Protein AF-A0A7Z6ZTA2-F1 (afdb_monomer)

Foldseek 3Di:
DVVVCVVVVVLVVLVVVLVVCQVVQQDWDWDDPVVDIDTDGPSVVSVVVSVVVVVVVVVVVVVVVVVVVVVVVVVVVVVVVVPPPPVVVVVPDD

InterPro domains:
  IPR010445 Lipopolysaccharide assembly protein A domain [PF06305] (25-83)

Solvent-accessible surface area (backbone atoms only — not comparable to full-atom values): 5434 Å² total; per-residue (Å²): 112,70,72,56,47,71,61,45,50,60,55,51,52,51,51,52,50,51,51,50,48,27,70,74,38,78,51,68,42,79,44,74,68,92,84,51,75,46,77,39,43,47,35,58,55,53,51,50,53,51,50,52,53,48,51,53,51,49,52,52,52,52,52,49,52,52,50,52,53,53,50,53,54,53,53,52,56,52,53,63,69,65,54,71,66,64,63,59,66,65,73,72,66,132

Secondary structure (DSSP, 8-state):
-HHHHHHHHHHHHHHHHHHHHHHH---EEEEE-SS-EEEEEHHHHHHHHHHHHHHHHHHHHHHHHHHHHHHHHHHHHHHHHHTHHHHHTTSS--

pLDDT: mean 87.48, std 13.33, range [50.5, 97.38]

Mean predicted aligned error: 9.0 Å

Nearest PDB structures (foldseek):
  1fxk-assembly1_B  TM=5.630E-01  e=3.157E+00  Methanothermobacter thermautotrophicus
  2zqm-assembly1_A  TM=5.647E-01  e=5.834E+00  Thermococcus sp. JCM 11816

Sequence (94 aa):
MLRFVFVILPVVVLFLLAIAFGALNKNVVAVDFIIVQTELPLAVLTALFLVLGFLIGAAGLVSRNWWLRRENRKLKKQLTKAQPNTTSAAAERP

Structure (mmCIF, N/CA/C/O backbone):
data_AF-A0A7Z6ZTA2-F1
#
_entry.id   AF-A0A7Z6ZTA2-F1
#
loop_
_atom_site.group_PDB
_atom_site.id
_atom_site.type_symbol
_atom_site.label_atom_id
_atom_site.label_alt_id
_atom_site.label_comp_id
_atom_site.label_asym_id
_atom_site.label_entity_id
_atom_site.label_seq_id
_atom_site.pdbx_PDB_ins_code
_atom_site.Cartn_x
_atom_site.Cartn_y
_atom_site.Cartn_z
_atom_site.occupancy
_atom_site.B_iso_or_equiv
_atom_site.auth_seq_id
_atom_site.auth_comp_id
_atom_site.auth_asym_id
_atom_site.auth_atom_id
_atom_site.pdbx_PDB_model_num
ATOM 1 N N . MET A 1 1 ? -17.360 -13.642 7.357 1.00 61.69 1 MET A N 1
ATOM 2 C CA . MET A 1 1 ? -16.486 -13.989 6.212 1.00 61.69 1 MET A CA 1
ATOM 3 C C . MET A 1 1 ? -16.762 -13.104 5.000 1.00 61.69 1 MET A C 1
ATOM 5 O O . MET A 1 1 ? -15.829 -12.493 4.505 1.00 61.69 1 MET A O 1
ATOM 9 N N . LEU A 1 2 ? -18.026 -12.908 4.603 1.00 74.94 2 LEU A N 1
ATOM 10 C CA . LEU A 1 2 ? -18.394 -12.085 3.438 1.00 74.94 2 LEU A CA 1
ATOM 11 C C . LEU A 1 2 ? -17.850 -10.635 3.464 1.00 74.94 2 LEU A C 1
ATOM 13 O O . LEU A 1 2 ? -17.387 -10.124 2.454 1.00 74.94 2 LEU A O 1
ATOM 17 N N . ARG A 1 3 ? -17.799 -9.998 4.643 1.00 75.00 3 ARG A N 1
ATOM 18 C CA . ARG A 1 3 ? -17.230 -8.643 4.819 1.00 75.00 3 ARG A CA 1
ATOM 19 C C . ARG A 1 3 ? -15.741 -8.546 4.461 1.00 75.00 3 ARG A C 1
ATOM 21 O O . ARG A 1 3 ? -15.301 -7.512 3.988 1.00 75.00 3 ARG A O 1
ATOM 28 N N . PHE A 1 4 ? -14.978 -9.612 4.698 1.00 76.88 4 PHE A N 1
ATOM 29 C CA . PHE A 1 4 ? -13.548 -9.665 4.384 1.00 76.88 4 PHE A CA 1
ATOM 30 C C . PHE A 1 4 ? -13.330 -9.804 2.876 1.00 76.88 4 PHE A C 1
ATOM 32 O O . PHE A 1 4 ? -12.478 -9.125 2.312 1.00 76.88 4 PHE A O 1
ATOM 39 N N . VAL A 1 5 ? -14.177 -10.604 2.218 1.00 87.56 5 VAL A N 1
ATOM 40 C CA . VAL A 1 5 ? -14.191 -10.754 0.758 1.00 87.56 5 VAL A CA 1
ATOM 41 C C . VAL A 1 5 ? -14.444 -9.407 0.084 1.00 87.56 5 VAL A C 1
ATOM 43 O O . VAL A 1 5 ? -13.674 -9.028 -0.784 1.00 87.56 5 VAL A O 1
ATOM 46 N N . PHE A 1 6 ? -15.431 -8.627 0.533 1.00 88.62 6 PHE A N 1
ATOM 47 C CA . PHE A 1 6 ? -15.713 -7.309 -0.055 1.00 88.62 6 PHE A CA 1
ATOM 48 C C . PHE A 1 6 ? -14.581 -6.282 0.092 1.00 88.62 6 PHE A C 1
ATOM 50 O O . PHE A 1 6 ? -14.517 -5.342 -0.693 1.00 88.62 6 PHE A O 1
ATOM 57 N N . VAL A 1 7 ? -13.689 -6.451 1.069 1.00 85.25 7 VAL A N 1
ATOM 58 C CA . VAL A 1 7 ? -12.537 -5.557 1.259 1.00 85.25 7 VAL A CA 1
ATOM 59 C C . VAL A 1 7 ? -11.325 -6.032 0.460 1.00 85.25 7 VAL A C 1
ATOM 61 O O . VAL A 1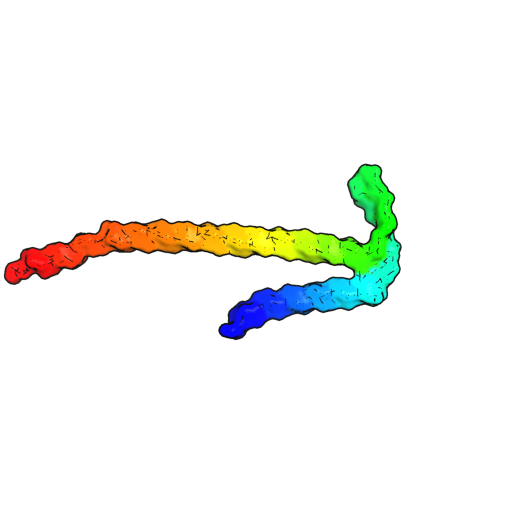 7 ? -10.627 -5.217 -0.130 1.00 85.25 7 VAL A O 1
ATOM 64 N N . ILE A 1 8 ? -11.071 -7.340 0.411 1.00 88.25 8 ILE A N 1
ATOM 65 C CA . ILE A 1 8 ? -9.867 -7.890 -0.232 1.00 88.25 8 ILE A CA 1
ATOM 66 C C . ILE A 1 8 ? -10.047 -8.133 -1.719 1.00 88.25 8 ILE A C 1
ATOM 68 O O . ILE A 1 8 ? -9.108 -7.914 -2.476 1.00 88.25 8 ILE A O 1
ATOM 72 N N . LEU A 1 9 ? -11.237 -8.544 -2.153 1.00 93.19 9 LEU A N 1
ATOM 73 C CA . LEU A 1 9 ? -11.533 -8.775 -3.562 1.00 93.19 9 LEU A CA 1
ATOM 74 C C . LEU A 1 9 ? -11.155 -7.575 -4.448 1.00 93.19 9 LEU A C 1
ATOM 76 O O . LEU A 1 9 ? -10.412 -7.792 -5.402 1.00 93.19 9 LEU A O 1
ATOM 80 N N . PRO A 1 10 ? -11.560 -6.321 -4.151 1.00 91.50 10 PRO A N 1
ATOM 81 C CA . PRO A 1 10 ? -11.157 -5.186 -4.977 1.00 91.50 10 PRO A CA 1
ATOM 82 C C . PRO A 1 10 ? -9.642 -4.957 -4.968 1.00 91.50 10 PRO A C 1
ATOM 84 O O . PRO A 1 10 ? -9.089 -4.616 -6.006 1.00 91.50 10 PRO A O 1
ATOM 87 N N . VAL A 1 11 ? -8.949 -5.196 -3.848 1.00 91.25 11 VAL A N 1
ATOM 88 C CA . VAL A 1 11 ? -7.481 -5.067 -3.770 1.00 91.25 11 VAL A CA 1
ATOM 89 C C . VAL A 1 11 ? -6.790 -6.108 -4.653 1.00 91.25 11 VAL A C 1
ATOM 91 O O . VAL A 1 11 ? -5.865 -5.773 -5.390 1.00 91.25 11 VAL A O 1
ATOM 94 N N . VAL A 1 12 ? -7.256 -7.358 -4.617 1.00 93.94 12 VAL A N 1
ATOM 95 C CA . VAL A 1 12 ? -6.729 -8.441 -5.458 1.00 93.94 12 VAL A CA 1
ATOM 96 C C . VAL A 1 12 ? -6.986 -8.147 -6.933 1.00 93.94 12 VAL A C 1
ATOM 98 O O . VAL A 1 12 ? -6.066 -8.252 -7.739 1.00 93.94 12 VAL A O 1
ATOM 101 N N . VAL A 1 13 ? -8.202 -7.726 -7.290 1.00 95.94 13 VAL A N 1
ATOM 102 C CA . VAL A 1 13 ? -8.546 -7.341 -8.667 1.00 95.94 13 VAL A CA 1
ATOM 103 C C . VAL A 1 13 ? -7.655 -6.195 -9.147 1.00 95.94 13 VAL A C 1
ATOM 105 O O . VAL A 1 13 ? -7.106 -6.279 -10.240 1.00 95.94 13 VAL A O 1
ATOM 108 N N . LEU A 1 14 ? -7.443 -5.166 -8.322 1.00 94.50 14 LEU A N 1
ATOM 109 C CA . LEU A 1 14 ? -6.555 -4.046 -8.641 1.00 94.50 14 LEU A CA 1
ATOM 110 C C . LEU A 1 14 ? -5.118 -4.522 -8.925 1.00 94.50 14 LEU A C 1
ATOM 112 O O . LEU A 1 14 ? -4.495 -4.075 -9.886 1.00 94.50 14 LEU A O 1
ATOM 116 N N . PHE A 1 15 ? -4.608 -5.465 -8.127 1.00 94.12 15 PHE A N 1
ATOM 117 C CA . PHE A 1 15 ? -3.283 -6.057 -8.326 1.00 94.12 15 PHE A CA 1
ATOM 118 C C . PHE A 1 15 ? -3.190 -6.867 -9.621 1.00 94.12 15 PHE A C 1
ATOM 120 O O . PHE A 1 15 ? -2.223 -6.725 -10.367 1.00 94.12 15 PHE A O 1
ATOM 127 N N . LEU A 1 16 ? -4.202 -7.687 -9.918 1.00 96.06 16 LEU A N 1
ATOM 128 C CA . LEU A 1 16 ? -4.257 -8.451 -11.166 1.00 96.06 16 LEU A CA 1
ATOM 129 C C . LEU A 1 16 ? -4.295 -7.524 -12.384 1.00 96.06 16 LEU A C 1
ATOM 131 O O . LEU A 1 16 ? -3.584 -7.771 -13.355 1.00 96.06 16 LEU A O 1
ATOM 135 N N . LEU A 1 17 ? -5.066 -6.435 -12.313 1.00 95.81 17 LEU A N 1
ATOM 136 C CA . LEU A 1 17 ? -5.106 -5.421 -13.363 1.00 95.81 17 LEU A CA 1
ATOM 137 C C . LEU A 1 17 ? -3.750 -4.738 -13.547 1.00 95.81 17 LEU A C 1
ATOM 139 O O . LEU A 1 17 ? -3.322 -4.567 -14.682 1.00 95.81 17 LEU A O 1
ATOM 143 N N . ALA A 1 18 ? -3.047 -4.396 -12.465 1.00 93.50 18 ALA A N 1
ATOM 144 C CA . ALA A 1 18 ? -1.716 -3.798 -12.555 1.00 93.50 18 ALA A CA 1
ATOM 145 C C . ALA A 1 18 ? -0.695 -4.746 -13.209 1.00 93.50 18 ALA A C 1
ATOM 147 O O . ALA A 1 18 ? 0.072 -4.323 -14.076 1.00 93.50 18 ALA A O 1
ATOM 148 N N . ILE A 1 19 ? -0.717 -6.034 -12.845 1.00 93.56 19 ILE A N 1
ATOM 149 C CA . ILE A 1 19 ? 0.151 -7.058 -13.447 1.00 93.56 19 ILE A CA 1
ATOM 150 C C . ILE A 1 19 ? -0.178 -7.231 -14.931 1.00 93.56 19 ILE A C 1
ATOM 152 O O . ILE A 1 19 ? 0.724 -7.192 -15.767 1.00 93.56 19 ILE A O 1
ATOM 156 N N . ALA A 1 20 ? -1.460 -7.388 -15.271 1.00 95.44 20 ALA A N 1
ATOM 157 C CA . ALA A 1 20 ? -1.903 -7.526 -16.654 1.00 95.44 20 ALA A CA 1
ATOM 158 C C . ALA A 1 20 ? -1.530 -6.291 -17.485 1.00 95.44 20 ALA A C 1
ATOM 160 O O . ALA A 1 20 ? -1.011 -6.425 -18.591 1.00 95.44 20 ALA A O 1
ATOM 161 N N . PHE A 1 21 ? -1.720 -5.091 -16.931 1.00 94.69 21 PHE A N 1
ATOM 162 C CA . PHE A 1 21 ? -1.336 -3.839 -17.569 1.00 94.69 21 PHE A CA 1
ATOM 163 C C . PHE A 1 21 ? 0.166 -3.798 -17.863 1.00 94.69 21 PHE A C 1
ATOM 165 O O . PHE A 1 21 ? 0.545 -3.529 -18.999 1.00 94.69 21 PHE A O 1
ATOM 172 N N . GLY A 1 22 ? 1.017 -4.129 -16.888 1.00 92.62 22 GLY A N 1
ATOM 173 C CA . GLY A 1 22 ? 2.467 -4.163 -17.086 1.00 92.62 22 GLY A CA 1
ATOM 174 C C . GLY A 1 22 ? 2.930 -5.241 -18.073 1.00 92.62 22 GLY A C 1
ATOM 175 O O . GLY A 1 22 ? 3.841 -5.002 -18.861 1.00 92.62 22 GLY A O 1
ATOM 176 N N . ALA A 1 23 ? 2.284 -6.410 -18.074 1.00 92.19 23 ALA A N 1
ATOM 177 C CA . ALA A 1 23 ? 2.615 -7.506 -18.984 1.00 92.19 23 ALA A CA 1
ATOM 178 C C . ALA A 1 23 ? 2.234 -7.201 -20.443 1.00 92.19 23 ALA A C 1
ATOM 180 O O . ALA A 1 23 ? 2.983 -7.544 -21.362 1.00 92.19 23 ALA A O 1
ATOM 181 N N . LEU A 1 24 ? 1.082 -6.555 -20.650 1.00 95.06 24 LEU A N 1
ATOM 182 C CA . LEU A 1 24 ? 0.568 -6.193 -21.972 1.00 95.06 24 LEU A CA 1
ATOM 183 C C . LEU A 1 24 ? 1.226 -4.926 -22.533 1.00 95.06 24 LEU A C 1
ATOM 185 O O . LEU A 1 24 ? 1.336 -4.785 -23.748 1.00 95.06 24 LEU A O 1
ATOM 189 N N . ASN A 1 25 ? 1.700 -4.023 -21.671 1.00 93.19 25 ASN A N 1
ATOM 190 C CA . ASN A 1 25 ? 2.277 -2.741 -22.067 1.00 93.19 25 ASN A CA 1
ATOM 191 C C . ASN A 1 25 ? 3.770 -2.678 -21.727 1.00 93.19 25 ASN A C 1
ATOM 193 O O . ASN A 1 25 ? 4.180 -2.056 -20.749 1.00 93.19 25 ASN A O 1
ATOM 197 N N . LYS A 1 26 ? 4.601 -3.271 -22.592 1.00 89.94 26 LYS A N 1
ATOM 198 C CA . LYS A 1 26 ? 6.075 -3.225 -22.489 1.00 89.94 26 LYS A CA 1
ATOM 199 C C . LYS A 1 26 ? 6.687 -1.897 -22.952 1.00 89.94 26 LYS A C 1
ATOM 201 O O . LYS A 1 26 ? 7.899 -1.809 -23.127 1.00 89.94 26 LYS A O 1
ATOM 206 N N . ASN A 1 27 ? 5.856 -0.883 -23.182 1.00 92.44 27 ASN A N 1
ATOM 207 C CA . ASN A 1 27 ? 6.311 0.413 -23.657 1.00 92.44 27 ASN A CA 1
ATOM 208 C C . ASN A 1 27 ? 7.140 1.108 -22.577 1.00 92.44 27 ASN A C 1
ATOM 210 O O . ASN A 1 27 ? 6.774 1.128 -21.396 1.00 92.44 27 ASN A O 1
ATOM 214 N N . VAL A 1 28 ? 8.247 1.690 -23.018 1.00 93.69 28 VAL A N 1
ATOM 215 C CA . VAL A 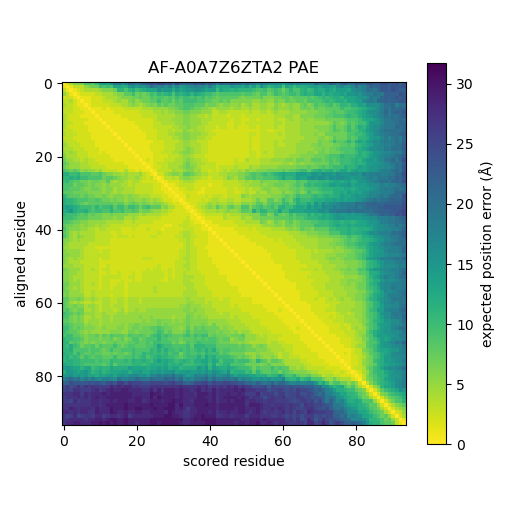1 28 ? 9.082 2.572 -22.214 1.00 93.69 28 VAL A CA 1
ATOM 216 C C . VAL A 1 28 ? 8.622 3.999 -22.482 1.00 93.69 28 VAL A C 1
ATOM 218 O O . VAL A 1 28 ? 8.356 4.365 -23.625 1.00 93.69 28 VAL A O 1
ATOM 221 N N . VAL A 1 29 ? 8.462 4.780 -21.420 1.00 93.12 29 VAL A N 1
ATOM 222 C CA . VAL A 1 29 ? 8.077 6.189 -21.491 1.00 93.12 29 VAL A CA 1
ATOM 223 C C . VAL A 1 29 ? 9.108 7.032 -20.759 1.00 93.12 29 VAL A C 1
ATOM 225 O O . VAL A 1 29 ? 9.577 6.667 -19.680 1.00 93.12 29 VAL A O 1
ATOM 228 N N . ALA A 1 30 ? 9.455 8.174 -21.344 1.00 94.31 30 ALA A N 1
ATOM 229 C CA . ALA A 1 30 ? 10.284 9.161 -20.679 1.00 94.31 30 ALA A CA 1
ATOM 230 C C . ALA A 1 30 ? 9.443 9.901 -19.630 1.00 94.31 30 ALA A C 1
ATOM 232 O O . ALA A 1 30 ? 8.419 10.505 -19.950 1.00 94.31 30 ALA A O 1
ATOM 233 N N . VAL A 1 31 ? 9.876 9.840 -18.374 1.00 93.81 31 VAL A N 1
ATOM 234 C CA . VAL A 1 31 ? 9.248 10.527 -17.246 1.00 93.81 31 VAL A CA 1
ATOM 235 C C . VAL A 1 31 ? 10.174 11.649 -16.799 1.00 93.81 31 VAL A C 1
ATOM 237 O O . VAL A 1 31 ? 11.341 11.408 -16.489 1.00 93.81 31 VAL A O 1
ATOM 240 N N . ASP A 1 32 ? 9.649 12.869 -16.776 1.00 93.81 32 ASP A N 1
ATOM 241 C CA . ASP A 1 32 ? 10.350 14.049 -16.277 1.00 93.81 32 ASP A CA 1
ATOM 242 C C . ASP A 1 32 ? 10.016 14.258 -14.791 1.00 93.81 32 ASP A C 1
ATOM 244 O O . ASP A 1 32 ? 8.869 14.519 -14.422 1.00 93.81 32 ASP A O 1
ATOM 248 N N . PHE A 1 33 ? 11.019 14.106 -13.927 1.00 91.75 33 PHE A N 1
ATOM 249 C CA . PHE A 1 33 ? 10.923 14.318 -12.482 1.00 91.75 33 PHE A CA 1
ATOM 250 C C . PHE A 1 33 ? 11.345 15.738 -12.072 1.00 91.75 33 PHE A C 1
ATOM 252 O O . PHE A 1 33 ? 11.842 15.932 -10.961 1.00 91.75 33 PHE A O 1
ATOM 259 N N . ILE A 1 34 ? 11.165 16.734 -12.950 1.00 93.69 34 ILE A N 1
ATOM 260 C CA . ILE A 1 34 ? 11.499 18.162 -12.776 1.00 93.69 34 ILE A CA 1
ATOM 261 C C . ILE A 1 34 ? 13.012 18.429 -12.798 1.00 93.69 34 ILE A C 1
ATOM 263 O O . ILE A 1 34 ? 13.461 19.411 -13.381 1.00 93.69 34 ILE A O 1
ATOM 267 N N . ILE A 1 35 ? 13.805 17.572 -12.153 1.00 93.62 35 ILE A N 1
ATOM 268 C CA . ILE A 1 35 ? 15.266 17.698 -12.039 1.00 93.62 35 ILE A CA 1
ATOM 269 C C . ILE A 1 35 ? 15.977 16.686 -12.946 1.00 93.62 35 ILE A C 1
ATOM 271 O O . ILE A 1 35 ? 17.086 16.938 -13.411 1.00 93.62 35 ILE A O 1
ATOM 275 N N . VAL A 1 36 ? 15.354 15.530 -13.193 1.00 92.94 36 VAL A N 1
ATOM 276 C CA . VAL A 1 36 ? 15.934 14.442 -13.985 1.00 92.94 36 VAL A CA 1
ATOM 277 C C . VAL A 1 36 ? 14.878 13.810 -14.880 1.00 92.94 36 VAL A C 1
ATOM 279 O O . VAL A 1 36 ? 13.753 13.565 -14.447 1.00 92.94 36 VAL A O 1
ATOM 282 N N . GLN A 1 37 ? 15.255 13.512 -16.119 1.00 93.38 37 GLN A N 1
ATOM 283 C CA . GLN A 1 37 ? 14.432 12.751 -17.048 1.00 93.38 37 GLN A CA 1
ATOM 284 C C . GLN A 1 37 ? 14.928 11.306 -17.078 1.00 93.38 37 GLN A C 1
ATOM 286 O O . GLN A 1 37 ? 16.129 11.051 -17.170 1.00 93.38 37 GLN A O 1
ATOM 291 N N . THR A 1 38 ? 14.023 10.340 -16.950 1.00 93.50 38 THR A N 1
ATOM 292 C CA . THR A 1 38 ? 14.377 8.915 -16.945 1.00 93.50 38 THR A CA 1
ATOM 293 C C . THR A 1 38 ? 13.388 8.116 -17.769 1.00 93.50 38 THR A C 1
ATOM 295 O O . THR A 1 38 ? 12.178 8.318 -17.686 1.00 93.50 38 THR A O 1
ATOM 298 N N . GLU A 1 39 ? 13.907 7.184 -18.555 1.00 95.12 39 GLU A N 1
ATOM 299 C CA . GLU A 1 39 ? 13.091 6.255 -19.322 1.00 95.12 39 GLU A CA 1
ATOM 300 C C . GLU A 1 39 ? 12.702 5.064 -18.454 1.00 95.12 39 GLU A C 1
ATOM 302 O O . GLU A 1 39 ? 13.552 4.298 -17.998 1.00 95.12 39 GLU A O 1
ATOM 307 N N . LEU A 1 40 ? 11.403 4.925 -18.197 1.00 93.88 40 LEU A N 1
ATOM 308 C CA . LEU A 1 40 ? 10.867 3.877 -17.342 1.00 93.88 40 LEU A CA 1
ATOM 309 C C . LEU A 1 40 ? 9.815 3.058 -18.091 1.00 93.88 40 LEU A C 1
ATOM 311 O O . LEU A 1 40 ? 8.977 3.620 -18.802 1.00 93.88 40 LEU A O 1
ATOM 315 N N . PRO A 1 41 ? 9.794 1.726 -17.913 1.00 94.31 41 PRO A N 1
ATOM 316 C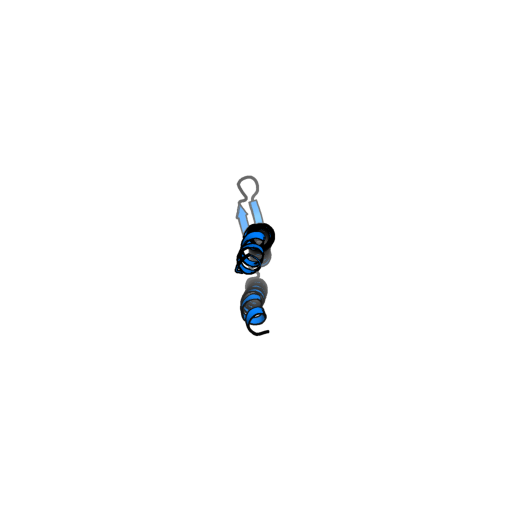 CA . PRO A 1 41 ? 8.678 0.917 -18.372 1.00 94.31 41 PRO A CA 1
ATOM 317 C C . PRO A 1 41 ? 7.384 1.364 -17.692 1.00 94.31 41 PRO A C 1
ATOM 319 O O . PRO A 1 41 ? 7.366 1.585 -16.476 1.00 94.31 41 PRO A O 1
ATOM 322 N N . LEU A 1 42 ? 6.279 1.397 -18.441 1.00 93.25 42 LEU A N 1
ATOM 323 C CA . LEU A 1 42 ? 4.956 1.689 -17.876 1.00 93.25 42 LEU A CA 1
ATOM 324 C C . LEU A 1 42 ? 4.639 0.797 -16.669 1.00 93.25 42 LEU A C 1
ATOM 326 O O . LEU A 1 42 ? 4.120 1.282 -15.670 1.00 93.25 42 LEU A O 1
ATOM 330 N N . ALA A 1 43 ? 5.043 -0.476 -16.718 1.00 93.12 43 ALA A N 1
ATOM 331 C CA . ALA A 1 43 ? 4.897 -1.421 -15.614 1.00 93.12 43 ALA A CA 1
ATOM 332 C C . ALA A 1 43 ? 5.513 -0.924 -14.291 1.00 93.12 43 ALA A C 1
ATOM 334 O O . ALA A 1 43 ? 4.905 -1.087 -13.233 1.00 93.12 43 ALA A O 1
ATOM 335 N N . VAL A 1 44 ? 6.697 -0.299 -14.343 1.00 93.50 44 VAL A N 1
ATOM 336 C CA . VAL A 1 44 ? 7.383 0.237 -13.154 1.00 93.50 44 VAL A CA 1
ATOM 337 C C . VAL A 1 44 ? 6.594 1.405 -12.581 1.00 93.50 44 VAL A C 1
ATOM 339 O O . VAL A 1 44 ? 6.369 1.467 -11.374 1.00 93.50 44 VAL A O 1
ATOM 342 N N . LEU A 1 45 ? 6.123 2.300 -13.450 1.00 93.94 45 LEU A N 1
ATOM 343 C CA . LEU A 1 45 ? 5.348 3.463 -13.039 1.00 93.94 45 LEU A CA 1
ATOM 344 C C . LEU A 1 45 ? 4.010 3.042 -12.413 1.00 93.94 45 LEU A C 1
ATOM 346 O O . LEU A 1 45 ? 3.655 3.503 -11.329 1.00 93.94 45 LEU A O 1
ATOM 350 N N . THR A 1 46 ? 3.302 2.101 -13.043 1.00 94.19 46 THR A N 1
ATOM 351 C CA . THR A 1 46 ? 2.057 1.531 -12.514 1.00 94.19 46 THR A CA 1
ATOM 352 C C . THR A 1 46 ? 2.276 0.874 -11.156 1.00 94.19 46 THR A C 1
ATOM 354 O O . THR A 1 46 ? 1.512 1.138 -10.230 1.00 94.19 46 THR A O 1
ATOM 357 N N . ALA A 1 47 ? 3.327 0.062 -11.002 1.00 94.06 47 ALA A N 1
ATOM 358 C CA . ALA A 1 47 ? 3.649 -0.577 -9.729 1.00 94.06 47 ALA A CA 1
ATOM 359 C C . ALA A 1 47 ? 3.965 0.454 -8.634 1.00 94.06 47 ALA A C 1
ATOM 361 O O . ALA A 1 47 ? 3.469 0.327 -7.514 1.00 94.06 47 ALA A O 1
ATOM 362 N N . LEU A 1 48 ? 4.730 1.500 -8.958 1.00 95.00 48 LEU A N 1
ATOM 363 C CA . LEU A 1 48 ? 5.088 2.560 -8.017 1.00 95.00 48 LEU A CA 1
ATOM 364 C C . LEU A 1 48 ? 3.845 3.279 -7.476 1.00 95.00 48 LEU A C 1
ATOM 366 O O . LEU A 1 48 ? 3.673 3.392 -6.261 1.00 95.00 48 LEU A O 1
ATOM 370 N N . PHE A 1 49 ? 2.949 3.720 -8.363 1.00 94.44 49 PHE A N 1
ATOM 371 C CA . PHE A 1 49 ? 1.713 4.392 -7.959 1.00 94.44 49 PHE A CA 1
ATOM 372 C C . PHE A 1 49 ? 0.747 3.462 -7.222 1.00 94.44 49 PHE A C 1
ATOM 374 O O . PHE A 1 49 ? 0.105 3.892 -6.264 1.00 94.44 49 PHE A O 1
ATOM 381 N N . LEU A 1 50 ? 0.674 2.187 -7.614 1.00 95.25 50 LEU A N 1
ATOM 382 C CA . LEU A 1 50 ? -0.126 1.181 -6.917 1.00 95.25 50 LEU A CA 1
ATOM 383 C C . LEU A 1 50 ? 0.344 1.012 -5.467 1.00 95.25 50 LEU A C 1
ATOM 385 O O . LEU A 1 50 ? -0.468 1.056 -4.543 1.00 95.25 50 LEU A O 1
ATOM 389 N N . VAL A 1 51 ? 1.655 0.852 -5.263 1.00 95.75 51 VAL A N 1
ATOM 390 C CA . VAL A 1 51 ? 2.255 0.701 -3.932 1.00 95.75 51 VAL A CA 1
ATOM 391 C C . VAL A 1 51 ? 2.055 1.967 -3.104 1.00 95.75 51 VAL A C 1
ATOM 393 O O . VAL A 1 51 ? 1.623 1.870 -1.959 1.00 95.75 51 VAL A O 1
ATOM 396 N N . LEU A 1 52 ? 2.292 3.153 -3.672 1.00 97.38 52 LEU A N 1
ATOM 397 C CA . LEU A 1 52 ? 2.051 4.425 -2.983 1.00 97.38 52 LEU A CA 1
ATOM 398 C C . LEU A 1 52 ? 0.589 4.572 -2.549 1.00 97.38 52 LEU A C 1
ATOM 400 O O . LEU A 1 52 ? 0.317 4.848 -1.380 1.00 97.38 52 LEU A O 1
ATOM 404 N N . GLY A 1 53 ? -0.357 4.332 -3.459 1.00 95.31 53 GLY A N 1
ATOM 405 C CA . GLY A 1 53 ? -1.785 4.380 -3.153 1.00 95.31 53 GLY A CA 1
ATOM 406 C C . GLY A 1 53 ? -2.181 3.370 -2.074 1.00 95.31 53 GLY A C 1
ATOM 407 O O . GLY A 1 53 ? -2.913 3.711 -1.142 1.00 95.31 53 GLY A O 1
ATOM 408 N N . PHE A 1 54 ? -1.644 2.149 -2.144 1.00 94.31 54 PHE A N 1
ATOM 409 C CA . PHE A 1 54 ? -1.868 1.120 -1.132 1.00 94.31 54 PHE A CA 1
ATOM 410 C C . PHE A 1 54 ? -1.326 1.533 0.240 1.00 94.31 54 PHE A C 1
ATOM 412 O O . PHE A 1 54 ? -2.036 1.397 1.235 1.00 94.31 54 PHE A O 1
ATOM 419 N N . LEU A 1 55 ? -0.107 2.078 0.309 1.00 97.06 55 LEU A N 1
ATOM 420 C CA . LEU A 1 55 ? 0.496 2.551 1.557 1.00 97.06 55 LEU A CA 1
ATOM 421 C C . LEU A 1 55 ? -0.326 3.677 2.190 1.00 97.06 55 LEU A C 1
ATOM 423 O O . LEU A 1 55 ? -0.597 3.630 3.390 1.00 97.06 55 LEU A O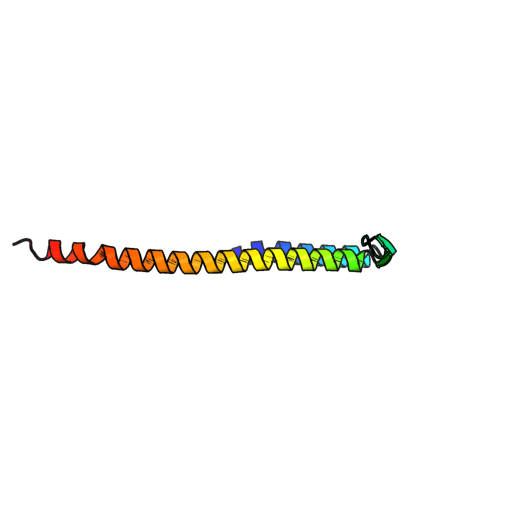 1
ATOM 427 N N . ILE A 1 56 ? -0.779 4.647 1.392 1.00 97.12 56 ILE A N 1
ATOM 428 C CA . ILE A 1 56 ? -1.639 5.743 1.859 1.00 97.12 56 ILE A CA 1
ATOM 429 C C . ILE A 1 56 ? -2.966 5.188 2.397 1.00 97.12 56 ILE A C 1
ATOM 431 O O . ILE A 1 56 ? -3.384 5.530 3.507 1.00 97.12 56 ILE A O 1
ATOM 435 N N . GLY A 1 57 ? -3.612 4.287 1.651 1.00 94.00 57 GLY A N 1
ATOM 436 C CA . GLY A 1 57 ? -4.861 3.652 2.073 1.00 94.00 57 GLY A CA 1
ATOM 437 C C . GLY A 1 57 ? -4.705 2.830 3.357 1.00 94.00 57 GLY A C 1
ATOM 438 O O . GLY A 1 57 ? -5.508 2.959 4.287 1.00 94.00 57 GLY A O 1
ATOM 439 N N . ALA A 1 58 ? -3.640 2.032 3.451 1.00 93.25 58 ALA A N 1
ATOM 440 C CA . ALA A 1 58 ? -3.317 1.234 4.628 1.00 93.25 58 ALA A CA 1
ATOM 441 C C . ALA A 1 58 ? -3.043 2.122 5.852 1.00 93.25 58 ALA A C 1
ATOM 443 O O . ALA A 1 58 ? -3.599 1.875 6.926 1.00 93.25 58 ALA A O 1
ATOM 444 N N . ALA A 1 59 ? -2.262 3.194 5.692 1.00 96.81 59 ALA A N 1
ATOM 445 C CA . ALA A 1 59 ? -1.995 4.163 6.751 1.00 96.81 59 ALA A CA 1
ATOM 446 C C . ALA A 1 59 ? -3.287 4.828 7.257 1.00 96.81 59 ALA A C 1
ATOM 448 O O . ALA A 1 59 ? -3.491 4.944 8.471 1.00 96.81 59 ALA A O 1
ATOM 449 N N . GLY A 1 60 ? -4.199 5.195 6.350 1.00 96.19 60 GLY A N 1
ATOM 450 C CA . GLY A 1 60 ? -5.519 5.723 6.699 1.00 96.19 60 GLY A CA 1
ATOM 451 C C . GLY A 1 60 ? -6.356 4.725 7.506 1.00 96.19 60 GLY A C 1
ATOM 452 O O . GLY A 1 60 ? -6.909 5.072 8.555 1.00 96.19 60 GLY A O 1
ATOM 453 N N . LEU A 1 61 ? -6.394 3.460 7.074 1.00 93.19 61 LEU A N 1
ATOM 454 C CA . LEU A 1 61 ? -7.135 2.398 7.756 1.00 93.19 61 LEU A CA 1
ATOM 455 C C . LEU A 1 61 ? -6.577 2.115 9.159 1.00 93.19 61 LEU A C 1
ATOM 457 O O . LEU A 1 61 ? -7.348 1.978 10.115 1.00 93.19 61 LEU A O 1
ATOM 461 N N . VAL A 1 62 ? -5.252 2.045 9.304 1.00 95.19 62 VAL A N 1
ATOM 462 C CA . VAL A 1 62 ? -4.581 1.844 10.598 1.00 95.19 62 VAL A CA 1
ATOM 463 C C . VAL A 1 62 ? -4.869 3.014 11.536 1.00 95.19 62 VAL A C 1
ATOM 465 O O . VAL A 1 62 ? -5.296 2.798 12.673 1.00 95.19 62 VAL A O 1
ATOM 468 N N . SER A 1 63 ? -4.722 4.247 11.050 1.00 96.38 63 SER A N 1
ATOM 469 C CA . SER A 1 63 ? -4.960 5.460 11.839 1.00 96.38 63 SER A CA 1
ATOM 470 C C . SER A 1 63 ? -6.403 5.533 12.341 1.00 96.38 63 SER A C 1
ATOM 472 O O . SER A 1 63 ? -6.643 5.743 13.533 1.00 96.38 63 SER A O 1
ATOM 474 N N . ARG A 1 64 ? -7.382 5.263 11.466 1.00 94.75 64 ARG A N 1
ATOM 475 C CA . ARG A 1 64 ? -8.804 5.250 11.838 1.00 94.75 64 ARG A CA 1
ATOM 476 C C . ARG A 1 64 ? -9.120 4.160 12.857 1.00 94.75 64 ARG A C 1
ATOM 478 O O . ARG A 1 64 ? -9.819 4.424 13.834 1.00 94.75 64 ARG A O 1
ATOM 485 N N . ASN A 1 65 ? -8.596 2.950 12.666 1.00 94.56 65 ASN A N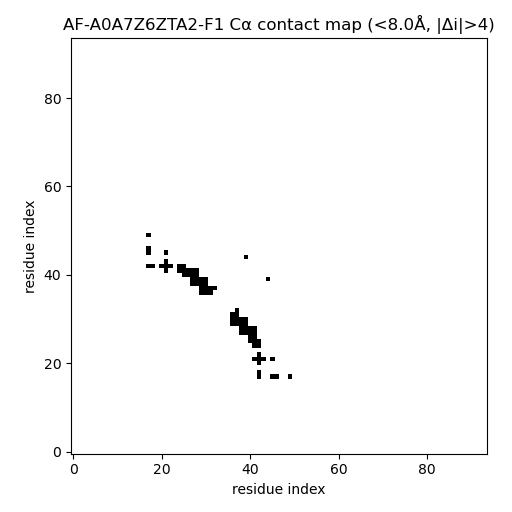 1
ATOM 486 C CA . ASN A 1 65 ? -8.782 1.858 13.621 1.00 94.56 65 ASN A CA 1
ATOM 487 C C . ASN A 1 65 ? -8.178 2.182 14.988 1.00 94.56 65 ASN A C 1
ATOM 489 O O . ASN A 1 65 ? -8.774 1.868 16.022 1.00 94.56 65 ASN A O 1
ATOM 493 N N . TRP A 1 66 ? -7.011 2.827 15.014 1.00 95.44 66 TRP A N 1
ATOM 494 C CA . TRP A 1 66 ? -6.394 3.245 16.265 1.00 95.44 66 TRP A CA 1
ATOM 495 C C . TRP A 1 66 ? -7.239 4.297 16.986 1.00 95.44 66 TRP A C 1
ATOM 497 O O . TRP A 1 66 ? -7.497 4.150 18.184 1.00 95.44 66 TRP A O 1
ATOM 507 N N . TRP A 1 67 ? -7.730 5.304 16.258 1.00 95.44 67 TRP A N 1
ATOM 508 C CA . TRP A 1 67 ? -8.629 6.321 16.802 1.00 95.44 67 TRP A CA 1
ATOM 509 C C . TRP A 1 67 ? -9.892 5.698 17.405 1.00 95.44 67 TRP A C 1
ATOM 511 O O . TRP A 1 67 ? -10.184 5.904 18.583 1.00 95.44 67 TRP A O 1
ATOM 521 N N . LEU A 1 68 ? -10.581 4.842 16.642 1.00 95.50 68 LEU A N 1
ATOM 522 C CA . LEU A 1 68 ? -11.794 4.156 17.091 1.00 95.50 68 LEU A CA 1
ATOM 523 C C . LEU A 1 68 ? -11.552 3.334 18.363 1.00 95.50 68 LEU A C 1
ATOM 525 O O . LEU A 1 68 ? -12.368 3.362 19.281 1.00 95.50 68 LEU A O 1
ATOM 529 N N . ARG A 1 69 ? -10.415 2.634 18.472 1.00 93.94 69 ARG A N 1
ATOM 530 C CA . ARG A 1 69 ? -10.053 1.888 19.691 1.00 93.94 69 ARG A CA 1
ATOM 531 C C . ARG A 1 69 ? -9.855 2.807 20.898 1.00 93.94 69 ARG A C 1
ATOM 533 O O . ARG A 1 69 ? -10.256 2.438 22.004 1.00 93.94 69 A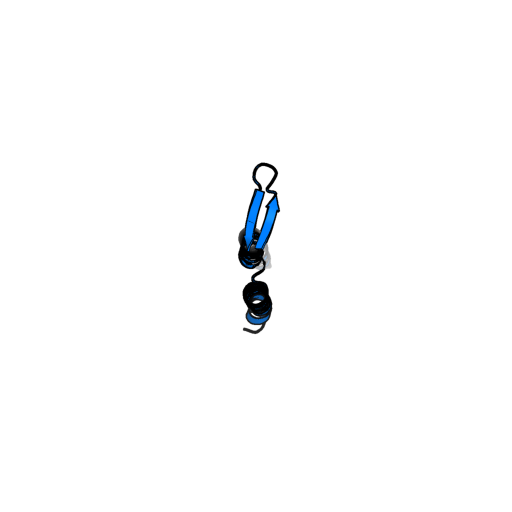RG A O 1
ATOM 540 N N . ARG A 1 70 ? -9.239 3.980 20.714 1.00 94.56 70 ARG A N 1
ATOM 541 C CA . ARG A 1 70 ? -9.056 4.973 21.789 1.00 94.56 70 ARG A CA 1
ATOM 542 C C . ARG A 1 70 ? -10.397 5.535 22.251 1.00 94.56 70 ARG A C 1
ATOM 544 O O . ARG A 1 70 ? -10.654 5.581 23.453 1.00 94.56 70 ARG A O 1
ATOM 551 N N . GLU A 1 71 ? -11.260 5.893 21.310 1.00 94.56 71 GLU A N 1
ATOM 552 C CA . GLU A 1 71 ? -12.585 6.441 21.589 1.00 94.56 71 GLU A CA 1
ATOM 553 C C . GLU A 1 71 ? -13.482 5.421 22.293 1.00 94.56 71 GLU A C 1
ATOM 555 O O . GLU A 1 71 ? -14.061 5.718 23.334 1.00 94.56 71 GLU A O 1
ATOM 560 N N . ASN A 1 72 ? -1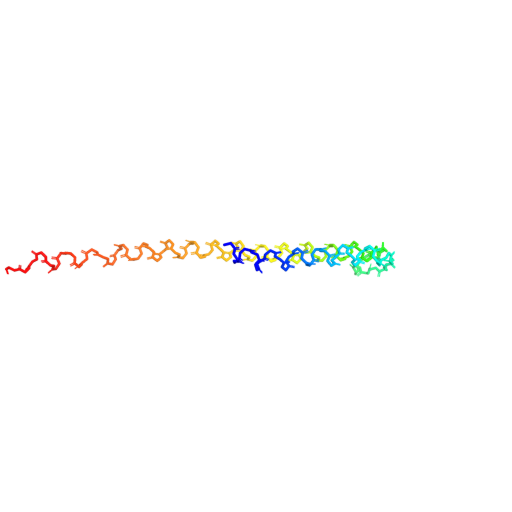3.473 4.167 21.838 1.00 95.56 72 ASN A N 1
ATOM 561 C CA . ASN A 1 72 ? -14.211 3.081 22.480 1.00 95.56 72 ASN A CA 1
ATOM 562 C C . ASN A 1 72 ? -13.749 2.854 23.936 1.00 95.56 72 ASN A C 1
ATOM 564 O O . ASN A 1 72 ? -14.569 2.702 24.840 1.00 95.56 72 ASN A O 1
ATOM 568 N N . ARG A 1 73 ? -12.435 2.921 24.211 1.00 93.00 73 ARG A N 1
ATOM 569 C CA . ARG A 1 73 ? -11.902 2.868 25.588 1.00 93.00 73 ARG A CA 1
ATOM 570 C C . ARG A 1 73 ? -12.352 4.060 26.439 1.00 93.00 73 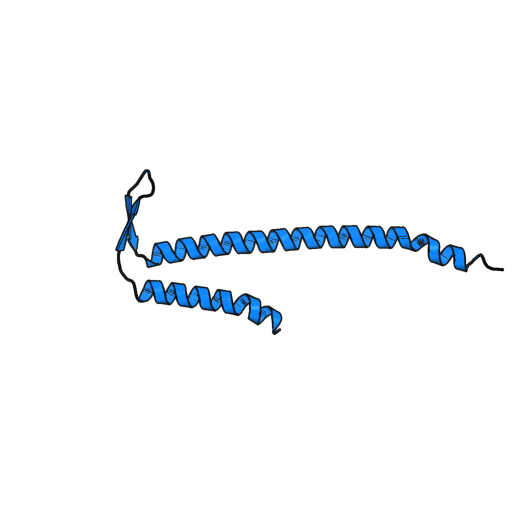ARG A C 1
ATOM 572 O O . ARG A 1 73 ? -12.636 3.875 27.620 1.00 93.00 73 ARG A O 1
ATOM 579 N N . LYS A 1 74 ? -12.407 5.269 25.869 1.00 92.38 74 LYS A N 1
ATOM 580 C CA . LYS A 1 74 ? -12.872 6.479 26.568 1.00 92.38 74 LYS A CA 1
ATOM 581 C C . LYS A 1 74 ? -14.359 6.377 26.914 1.00 92.38 74 LYS A C 1
ATOM 583 O O . LYS A 1 74 ? -14.715 6.583 28.070 1.00 92.38 74 LYS A O 1
ATOM 588 N N . LEU A 1 75 ? -15.188 5.988 25.946 1.00 92.06 75 LEU A N 1
ATOM 589 C CA . LEU A 1 75 ? -16.628 5.796 26.120 1.00 92.06 75 LEU A CA 1
ATOM 590 C C . LEU A 1 75 ? -16.925 4.724 27.176 1.00 92.06 75 LEU A C 1
ATOM 592 O O . LEU A 1 75 ? -17.704 4.973 28.091 1.00 92.06 75 LEU A O 1
ATOM 59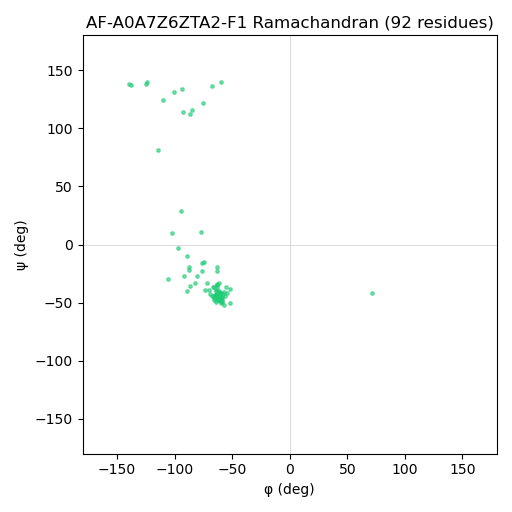6 N N . LYS A 1 76 ? -16.226 3.579 27.147 1.00 92.06 76 LYS A N 1
ATOM 597 C CA . LYS A 1 76 ? -16.359 2.546 28.192 1.00 92.06 76 LYS A CA 1
ATOM 598 C C . LYS A 1 76 ? -16.071 3.086 29.595 1.00 92.06 76 LYS A C 1
ATOM 600 O O . LYS A 1 76 ? -16.847 2.834 30.508 1.00 92.06 76 LYS A O 1
ATOM 605 N N . LYS A 1 77 ? -15.002 3.876 29.767 1.00 89.62 77 LYS A N 1
ATOM 606 C CA . LYS A 1 77 ? -14.675 4.503 31.063 1.00 89.62 77 LYS A CA 1
ATOM 607 C C . LYS A 1 77 ? -15.753 5.486 31.535 1.00 89.62 77 LYS A C 1
ATOM 609 O O . LYS A 1 77 ? -15.974 5.590 32.737 1.00 89.62 77 LYS A O 1
ATOM 614 N N . GLN A 1 78 ? -16.395 6.216 30.622 1.00 89.62 78 GLN A N 1
ATOM 615 C CA . GLN A 1 78 ? -17.488 7.135 30.962 1.00 89.62 78 GLN A CA 1
ATOM 616 C C . GLN A 1 78 ? -18.739 6.375 31.413 1.00 89.62 78 GLN A C 1
ATOM 618 O O . GLN A 1 78 ? -19.322 6.732 32.432 1.00 89.62 78 GLN A O 1
ATOM 623 N N . LEU A 1 79 ? -19.091 5.285 30.725 1.00 88.06 79 LEU A N 1
ATOM 624 C CA . LEU A 1 79 ? -20.221 4.432 31.104 1.00 88.06 79 LEU A CA 1
ATOM 625 C C . LEU A 1 79 ? -20.030 3.808 32.495 1.00 88.06 79 LEU A C 1
ATOM 627 O O . LEU A 1 79 ? -20.939 3.869 33.317 1.00 88.06 79 LEU A O 1
ATOM 631 N N . THR A 1 80 ? -18.834 3.292 32.806 1.00 87.12 80 THR A N 1
ATOM 632 C CA . THR A 1 80 ? -18.535 2.733 34.139 1.00 87.12 80 THR A CA 1
ATOM 633 C C . THR A 1 80 ? -18.624 3.781 35.253 1.00 87.12 80 THR A C 1
ATOM 635 O O . THR A 1 80 ? -19.054 3.463 36.355 1.00 87.12 80 THR A O 1
ATOM 638 N N . LYS A 1 81 ? -18.256 5.040 34.981 1.00 81.44 81 LYS A N 1
ATOM 639 C CA . LYS A 1 81 ? -18.367 6.141 35.954 1.00 81.44 81 LYS A CA 1
ATOM 640 C C . LYS A 1 81 ? -19.793 6.666 36.135 1.00 81.44 81 LYS A C 1
ATOM 642 O O . LYS A 1 81 ? -20.067 7.265 37.165 1.00 81.44 81 LYS A O 1
ATOM 647 N N . ALA A 1 82 ? -20.677 6.463 35.159 1.00 76.94 82 ALA A N 1
ATOM 648 C CA . ALA A 1 82 ? -22.074 6.898 35.214 1.00 76.94 82 ALA A CA 1
ATOM 649 C C . ALA A 1 82 ? -23.012 5.864 35.873 1.00 76.94 82 ALA A C 1
ATOM 651 O O . ALA A 1 82 ? -24.068 6.226 36.379 1.00 76.94 82 ALA A O 1
ATOM 652 N N . GLN A 1 83 ? -22.624 4.585 35.910 1.00 68.12 83 GLN A N 1
ATOM 653 C CA . GLN A 1 83 ? -23.393 3.504 36.542 1.00 68.12 83 GLN A CA 1
ATOM 654 C C . GLN A 1 83 ? -23.425 3.425 38.094 1.00 68.12 83 GLN A C 1
ATOM 656 O O . GLN A 1 83 ? -24.339 2.756 38.578 1.00 68.12 83 GLN A O 1
ATOM 661 N N . PRO A 1 84 ? -22.574 4.087 38.917 1.00 57.78 84 PRO A N 1
ATOM 662 C CA . PRO A 1 84 ? -22.599 3.904 40.378 1.00 57.78 84 PRO A CA 1
ATOM 663 C C . PRO A 1 84 ? -23.897 4.346 41.075 1.00 57.78 84 PRO A C 1
ATOM 665 O O . PRO A 1 84 ? -24.174 3.895 42.181 1.00 57.78 84 PRO A O 1
ATOM 668 N N . ASN A 1 85 ? -24.717 5.194 40.445 1.00 55.59 85 ASN A N 1
ATOM 669 C CA . ASN A 1 85 ? -25.839 5.851 41.130 1.00 55.59 85 ASN A CA 1
ATOM 670 C C . ASN A 1 85 ? -27.203 5.164 40.940 1.00 55.59 85 ASN A C 1
ATOM 672 O O . ASN A 1 85 ? -28.183 5.604 41.533 1.00 55.59 85 ASN A O 1
ATOM 676 N N . THR A 1 86 ? -27.300 4.096 40.140 1.00 57.41 86 THR A N 1
ATOM 677 C CA . THR A 1 86 ? -28.593 3.410 39.911 1.00 57.41 86 THR A CA 1
ATOM 678 C C . THR A 1 86 ? -28.845 2.251 40.875 1.00 57.41 86 THR A C 1
ATOM 680 O O . THR A 1 86 ? -29.995 1.995 41.215 1.00 57.41 86 THR A O 1
ATOM 683 N N . THR A 1 87 ? -27.798 1.611 41.406 1.00 55.03 87 THR A N 1
ATOM 684 C CA . THR A 1 87 ? -27.955 0.542 42.411 1.00 55.03 87 THR A CA 1
ATOM 685 C C . THR A 1 87 ? -28.147 1.101 43.826 1.00 55.03 87 THR A C 1
ATOM 687 O O . THR A 1 87 ? -28.908 0.534 44.603 1.00 55.03 87 THR A O 1
ATOM 690 N N . SER A 1 88 ? -27.532 2.245 44.158 1.00 52.97 88 SER A N 1
ATOM 691 C CA . SER A 1 88 ? -27.661 2.850 45.498 1.00 52.97 88 SER A CA 1
ATOM 692 C C . SER A 1 88 ? -29.049 3.455 45.754 1.00 52.97 88 SER A C 1
ATOM 694 O O . SER A 1 88 ? -29.555 3.351 46.862 1.00 52.97 88 SER A O 1
ATOM 696 N N . ALA A 1 89 ? -29.717 4.004 44.731 1.00 53.56 89 ALA A N 1
ATOM 697 C CA . ALA A 1 89 ? -31.072 4.557 44.865 1.00 53.56 89 ALA A CA 1
ATOM 698 C C . ALA A 1 89 ? -32.182 3.484 44.945 1.00 53.56 89 ALA A C 1
ATOM 700 O O . ALA A 1 89 ? -33.307 3.783 45.340 1.00 53.56 89 ALA A O 1
ATOM 701 N N . ALA A 1 90 ? -31.885 2.234 44.564 1.00 53.53 90 ALA A N 1
ATOM 702 C CA . ALA A 1 90 ? -32.811 1.106 44.689 1.00 53.53 90 ALA A CA 1
ATOM 703 C C . ALA A 1 90 ? -32.723 0.410 46.062 1.00 53.53 90 ALA A C 1
ATOM 705 O O . ALA A 1 90 ? -33.666 -0.275 46.445 1.00 53.53 90 ALA A O 1
ATOM 706 N N . ALA A 1 91 ? -31.623 0.603 46.800 1.00 54.41 91 ALA A N 1
ATOM 707 C CA . ALA A 1 91 ? -31.402 0.022 48.127 1.00 54.41 91 ALA A CA 1
ATOM 708 C C . ALA A 1 91 ? -31.922 0.898 49.289 1.00 54.41 91 ALA A C 1
ATOM 710 O O . ALA A 1 91 ? -31.971 0.428 50.419 1.00 54.41 91 ALA A O 1
ATOM 711 N N . GLU A 1 92 ? -32.331 2.144 49.021 1.00 53.75 92 GLU A N 1
ATOM 712 C CA . GLU A 1 92 ? -32.865 3.092 50.020 1.00 53.75 92 GLU A CA 1
ATOM 713 C C . GLU A 1 92 ? -34.401 3.228 50.000 1.00 53.75 92 GLU A C 1
ATOM 715 O O . GLU A 1 92 ? -34.950 4.114 50.653 1.00 53.75 92 GLU A O 1
ATOM 720 N N . ARG A 1 93 ? -35.128 2.376 49.263 1.00 50.50 93 ARG A N 1
ATOM 721 C CA . ARG A 1 93 ? -36.598 2.347 49.347 1.00 50.50 93 ARG A CA 1
ATOM 722 C C . ARG A 1 93 ? -37.027 1.419 50.501 1.00 50.50 93 ARG A C 1
ATOM 724 O O . ARG A 1 93 ? -36.755 0.225 50.380 1.00 50.50 93 ARG A O 1
ATOM 731 N N . PRO A 1 94 ? -37.616 1.959 51.591 1.00 56.72 94 PRO A N 1
ATOM 732 C CA . PRO A 1 94 ? -38.011 1.205 52.785 1.00 56.72 94 PRO A CA 1
ATOM 733 C C . PRO A 1 94 ? -39.160 0.225 52.530 1.00 56.72 94 PRO A C 1
ATOM 735 O O . PRO A 1 94 ? -39.948 0.464 51.584 1.00 56.72 94 PRO A O 1
#

Radius of gyration: 26.08 Å; Cα contacts (8 Å, |Δi|>4): 38; chains: 1; bounding box: 54×32×76 Å

Organism: NCBI:txid624146